Protein AF-A0AA50KR62-F1 (afdb_monomer)

InterPro domains:
  IPR000157 Toll/interleukin-1 receptor homology (TIR) domain [PF01582] (1-72)
  IPR000157 Toll/interleukin-1 receptor homology (TIR) domain [PS50104] (1-75)
  IPR035897 Toll/interleukin-1 receptor homology (TIR) domain superfamily [G3DSA:3.40.50.10140] (1-75)
  IPR035897 Toll/interleukin-1 receptor homology (TIR) domain superfamily [SSF52200] (1-73)

Radius of gyration: 12.23 Å; Cα contacts (8 Å, |Δi|>4): 78; chains: 1; bounding box: 30×23×35 Å

Sequence (75 aa):
IYSSRKTICLITRNYLKSNWCSSEVHVASFRLFDEQKDVLVLVFLEDIPAYQLSPYHRMRKLVKKRTYLRWPKPG

Organism: NCBI:txid219677

Solvent-acces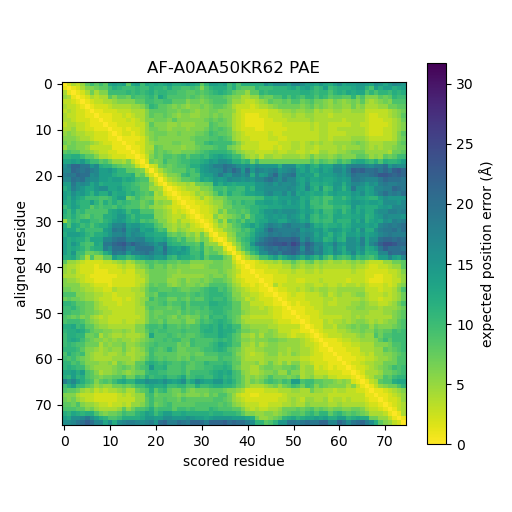sible surface area (backbone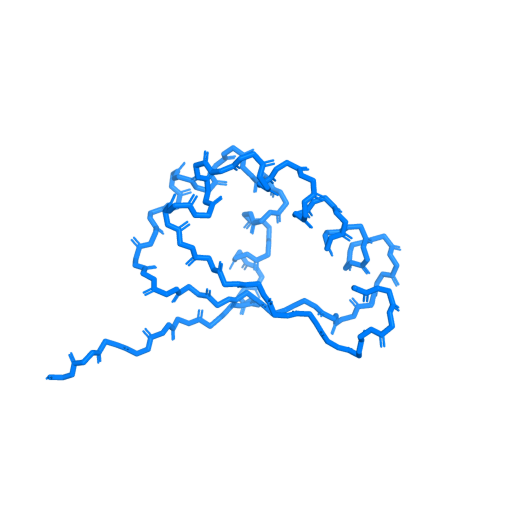 atoms only — not comparable to full-atom values): 4630 Å² total; per-residue (Å²): 116,94,88,52,89,60,46,78,45,76,42,42,74,66,48,65,74,35,83,57,49,69,54,54,54,46,54,55,43,41,43,40,70,72,65,64,40,95,30,72,43,38,33,28,75,54,95,72,60,71,75,81,37,57,89,38,61,67,60,46,53,42,58,72,68,61,52,57,46,72,58,81,75,88,130

Structure (mmCIF, N/CA/C/O backbone):
data_AF-A0AA50KR62-F1
#
_entry.id   AF-A0AA50KR62-F1
#
loop_
_atom_site.group_PDB
_atom_site.id
_atom_site.type_symbol
_atom_site.label_atom_id
_atom_site.label_alt_id
_atom_site.label_comp_id
_atom_site.label_asym_id
_atom_site.label_entity_id
_atom_site.label_seq_id
_atom_site.pdbx_PDB_ins_code
_atom_site.Cartn_x
_atom_site.Cartn_y
_atom_site.Cartn_z
_atom_site.occupancy
_atom_site.B_iso_or_equiv
_atom_site.auth_seq_id
_atom_site.auth_comp_id
_atom_site.auth_asym_id
_atom_site.auth_atom_id
_atom_site.pdbx_PDB_model_num
ATOM 1 N N . ILE A 1 1 ? 2.622 -11.435 -11.170 1.00 55.50 1 ILE A N 1
ATOM 2 C CA . ILE A 1 1 ? 1.974 -10.123 -11.444 1.00 55.50 1 ILE A CA 1
ATOM 3 C C . ILE A 1 1 ? 1.568 -9.992 -12.910 1.00 55.50 1 ILE A C 1
ATOM 5 O O . ILE A 1 1 ? 0.418 -9.661 -13.173 1.00 55.50 1 ILE A O 1
ATOM 9 N 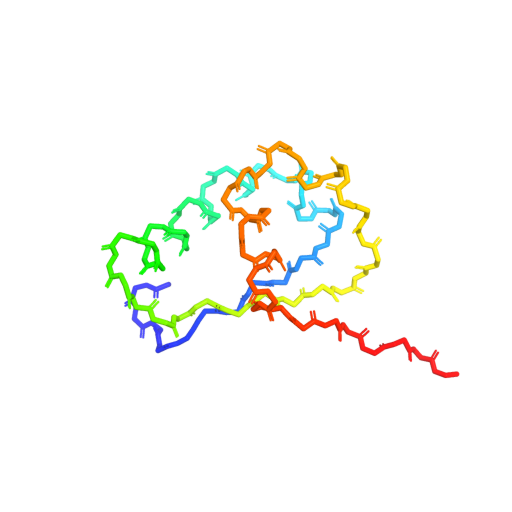N . TYR A 1 2 ? 2.466 -10.251 -13.875 1.00 61.69 2 TYR A N 1
ATOM 10 C CA . TYR A 1 2 ? 2.196 -9.889 -15.273 1.00 61.69 2 TYR A CA 1
ATOM 11 C C . TYR A 1 2 ? 1.020 -10.627 -15.945 1.00 61.69 2 TYR A C 1
ATOM 13 O O . TYR A 1 2 ? 0.372 -10.040 -16.810 1.00 61.69 2 TYR A O 1
ATOM 21 N N . SER A 1 3 ? 0.681 -11.828 -15.468 1.00 69.94 3 SER A N 1
ATOM 22 C CA . SER A 1 3 ? -0.434 -12.673 -15.925 1.00 69.94 3 SER A CA 1
ATOM 23 C C . SER A 1 3 ? -1.755 -12.497 -15.151 1.00 69.94 3 SER A C 1
ATOM 25 O O . SER A 1 3 ? -2.739 -13.168 -15.453 1.00 69.94 3 SER A O 1
ATOM 27 N N . SER A 1 4 ? -1.810 -11.623 -14.142 1.00 67.81 4 SER A N 1
ATOM 28 C CA . SER A 1 4 ? -2.989 -11.457 -13.278 1.00 67.81 4 SER A CA 1
ATOM 29 C C . SER A 1 4 ? -3.939 -10.378 -13.817 1.00 67.81 4 SER A C 1
ATOM 31 O O . SER A 1 4 ? -3.497 -9.280 -14.152 1.00 67.81 4 SER A O 1
ATOM 33 N N . ARG A 1 5 ? -5.256 -10.653 -13.850 1.00 74.00 5 ARG A N 1
ATOM 34 C CA . ARG A 1 5 ? -6.286 -9.671 -14.269 1.00 74.00 5 ARG A CA 1
ATOM 35 C C . ARG A 1 5 ? -6.471 -8.517 -13.280 1.00 74.00 5 ARG A C 1
ATOM 37 O O . ARG A 1 5 ? -6.861 -7.427 -13.676 1.00 74.00 5 ARG A O 1
ATOM 44 N N . LYS A 1 6 ? -6.227 -8.770 -11.995 1.00 75.38 6 LYS A N 1
ATOM 45 C CA . LYS A 1 6 ? -6.236 -7.800 -10.894 1.00 75.38 6 LYS A CA 1
ATOM 46 C C . LYS A 1 6 ? -5.114 -8.178 -9.924 1.00 75.38 6 LYS A C 1
ATOM 48 O O . LYS A 1 6 ? -4.751 -9.346 -9.819 1.00 75.38 6 LYS A O 1
ATOM 53 N N . THR A 1 7 ? -4.577 -7.188 -9.234 1.00 75.38 7 THR A N 1
ATOM 54 C CA . THR A 1 7 ? -3.529 -7.280 -8.220 1.00 75.38 7 THR A CA 1
ATOM 55 C C . THR A 1 7 ? -4.082 -6.656 -6.947 1.00 75.38 7 THR A C 1
ATOM 57 O O . THR A 1 7 ? -4.501 -5.498 -6.947 1.00 75.38 7 THR A O 1
ATOM 60 N N . ILE A 1 8 ? -4.114 -7.432 -5.869 1.00 79.62 8 ILE A N 1
ATOM 61 C CA . ILE A 1 8 ? -4.545 -6.964 -4.552 1.00 79.62 8 ILE A CA 1
ATOM 62 C C . ILE A 1 8 ? -3.291 -6.769 -3.709 1.00 79.62 8 ILE A C 1
ATOM 64 O O . ILE A 1 8 ? -2.478 -7.682 -3.599 1.00 79.62 8 ILE A O 1
ATOM 68 N N . CYS A 1 9 ? -3.133 -5.582 -3.131 1.00 78.25 9 CYS A N 1
ATOM 69 C CA . CYS A 1 9 ? -2.008 -5.256 -2.267 1.00 78.25 9 CYS A CA 1
ATOM 70 C C . CYS A 1 9 ? -2.497 -5.123 -0.824 1.00 78.25 9 CYS A C 1
ATOM 72 O O . CYS A 1 9 ? -3.289 -4.231 -0.510 1.00 78.25 9 CYS A O 1
ATOM 74 N N . LEU A 1 10 ? -2.039 -6.029 0.038 1.00 84.06 10 LEU A N 1
ATOM 75 C CA . LEU A 1 10 ? -2.365 -6.038 1.460 1.00 84.06 10 LEU A CA 1
ATOM 76 C C . LEU A 1 10 ? -1.392 -5.121 2.206 1.00 84.06 10 LEU A C 1
ATOM 78 O O . LEU A 1 10 ? -0.206 -5.420 2.327 1.00 84.06 10 LEU A O 1
ATOM 82 N N . ILE A 1 11 ? -1.893 -3.997 2.707 1.00 82.62 11 ILE A N 1
ATOM 83 C CA . ILE A 1 11 ? -1.094 -2.988 3.395 1.00 82.62 11 ILE A CA 1
ATOM 84 C C . ILE A 1 11 ? -1.154 -3.227 4.904 1.00 82.62 11 ILE A C 1
ATOM 86 O O . ILE A 1 11 ? -2.217 -3.164 5.527 1.00 82.62 11 ILE A O 1
ATOM 90 N N . THR A 1 12 ? 0.026 -3.458 5.475 1.00 85.50 12 THR A N 1
ATOM 91 C CA . THR A 1 12 ? 0.309 -3.546 6.914 1.00 85.50 12 THR A CA 1
ATOM 92 C C . THR A 1 12 ? 1.501 -2.644 7.267 1.00 85.50 12 THR A C 1
A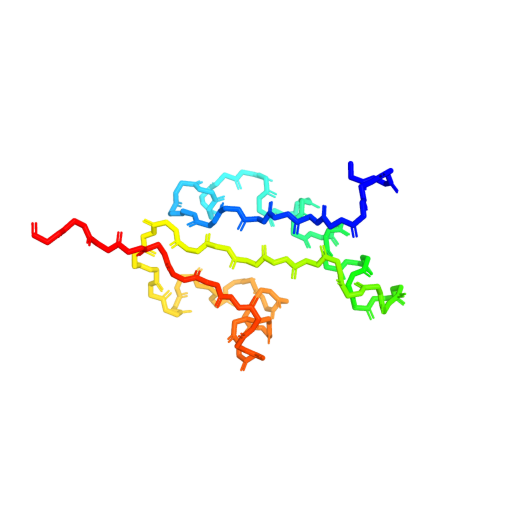TOM 94 O O . THR A 1 12 ? 2.281 -2.244 6.401 1.00 85.50 12 THR A O 1
ATOM 97 N N . ARG A 1 13 ? 1.707 -2.329 8.544 1.00 84.56 13 ARG A N 1
ATOM 98 C CA . ARG A 1 13 ? 2.902 -1.653 9.058 1.00 84.56 13 ARG A CA 1
ATOM 99 C C . ARG A 1 13 ? 4.157 -2.472 8.781 1.00 84.56 13 ARG A C 1
ATOM 101 O O . ARG A 1 13 ? 5.190 -1.890 8.464 1.00 84.56 13 ARG A O 1
ATOM 108 N N . ASN A 1 14 ? 4.076 -3.803 8.860 1.00 82.06 14 ASN A N 1
ATOM 109 C CA . ASN A 1 14 ? 5.203 -4.668 8.508 1.00 82.06 14 ASN A CA 1
ATOM 110 C C . ASN A 1 14 ? 5.512 -4.612 7.004 1.00 82.06 14 ASN A C 1
ATOM 112 O O . ASN A 1 14 ? 6.675 -4.512 6.625 1.00 82.06 14 ASN A O 1
ATOM 116 N N . TYR A 1 15 ? 4.475 -4.576 6.159 1.00 78.69 15 TYR A N 1
ATOM 117 C CA . TYR A 1 15 ? 4.620 -4.367 4.717 1.00 78.69 15 TYR A CA 1
ATOM 118 C C . TYR A 1 15 ? 5.382 -3.069 4.412 1.00 78.69 15 TYR A C 1
ATOM 120 O O . TYR A 1 15 ? 6.363 -3.102 3.672 1.00 78.69 15 TYR A O 1
ATOM 128 N N . LEU A 1 16 ? 5.013 -1.951 5.052 1.00 74.25 16 LEU A N 1
ATOM 129 C CA . LEU A 1 16 ? 5.705 -0.666 4.870 1.00 74.25 16 LEU A CA 1
ATOM 130 C C . LEU A 1 16 ? 7.177 -0.707 5.314 1.00 74.25 16 LEU A C 1
ATOM 132 O O . LEU A 1 16 ? 8.031 -0.117 4.660 1.00 74.25 16 LEU A O 1
ATOM 136 N N . LYS A 1 17 ? 7.491 -1.420 6.401 1.00 72.94 17 LYS A N 1
ATOM 137 C CA . LYS A 1 17 ? 8.864 -1.540 6.924 1.00 72.94 17 LYS A CA 1
ATOM 138 C C . LYS A 1 17 ? 9.757 -2.484 6.117 1.00 72.94 17 LYS A C 1
ATOM 140 O O . LYS A 1 17 ? 10.973 -2.436 6.267 1.00 72.94 17 LYS A O 1
ATOM 145 N N . SER A 1 18 ? 9.177 -3.362 5.305 1.00 66.31 18 SER A N 1
ATOM 146 C CA . SER A 1 18 ? 9.932 -4.354 4.541 1.00 66.31 18 SER A CA 1
ATOM 147 C C . SER A 1 18 ? 10.544 -3.760 3.262 1.00 66.31 18 SER A C 1
ATOM 149 O O . SER A 1 18 ? 9.943 -2.900 2.614 1.00 66.31 18 SER A O 1
ATOM 151 N N . ASN A 1 19 ? 11.709 -4.276 2.836 1.00 53.47 19 ASN A N 1
ATOM 152 C CA . ASN A 1 19 ? 12.358 -3.922 1.556 1.00 53.47 19 ASN A CA 1
ATOM 153 C C . ASN A 1 19 ? 11.469 -4.171 0.319 1.00 53.47 19 ASN A C 1
ATOM 155 O O . ASN A 1 19 ? 11.793 -3.723 -0.777 1.00 53.47 19 ASN A O 1
ATOM 159 N N . TRP A 1 20 ? 10.333 -4.851 0.479 1.00 53.75 20 TRP A 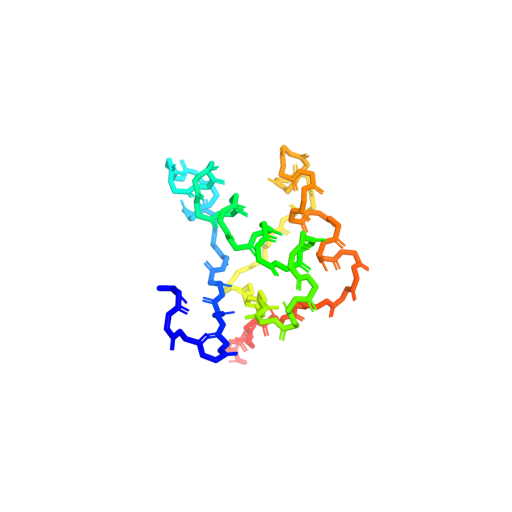N 1
ATOM 160 C CA . TRP A 1 20 ? 9.319 -5.024 -0.559 1.00 53.75 20 TRP A CA 1
ATOM 161 C C . TRP A 1 20 ? 8.611 -3.718 -0.950 1.00 53.75 20 TRP A C 1
ATOM 163 O O . TRP A 1 20 ? 8.120 -3.603 -2.076 1.00 53.75 20 TRP A O 1
ATOM 173 N N . CYS A 1 21 ? 8.610 -2.702 -0.077 1.00 52.59 21 CYS A N 1
ATOM 174 C CA . CYS A 1 21 ? 7.926 -1.438 -0.342 1.00 52.59 21 CYS A CA 1
ATOM 175 C C . CYS A 1 21 ? 8.575 -0.603 -1.467 1.00 52.59 21 CYS A C 1
ATOM 177 O O . CYS A 1 21 ? 7.904 0.227 -2.078 1.00 52.59 21 CYS A O 1
ATOM 179 N N . SER A 1 22 ? 9.854 -0.829 -1.797 1.00 55.78 22 SER A N 1
ATOM 180 C CA . SER A 1 22 ? 10.529 -0.095 -2.879 1.00 55.78 22 SER A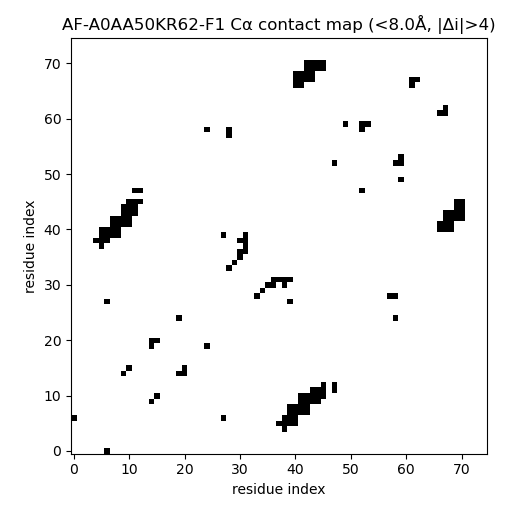 CA 1
ATOM 181 C C . SER A 1 22 ? 10.315 -0.713 -4.262 1.00 55.78 22 SER A C 1
ATOM 183 O O . SER A 1 22 ? 10.235 0.038 -5.231 1.00 55.78 22 SER A O 1
ATOM 185 N N . SER A 1 23 ? 10.184 -2.040 -4.365 1.00 55.50 23 SER A N 1
ATOM 186 C CA . SER A 1 23 ? 10.129 -2.753 -5.653 1.00 55.50 23 SER A CA 1
ATOM 187 C C . SER A 1 23 ? 8.706 -3.109 -6.084 1.00 55.50 23 SER A C 1
ATOM 189 O O . SER A 1 23 ? 8.327 -2.888 -7.234 1.00 55.50 23 SER A O 1
ATOM 191 N N . GLU A 1 24 ? 7.872 -3.614 -5.176 1.00 58.66 24 GLU A N 1
ATOM 192 C CA . GLU A 1 24 ? 6.548 -4.139 -5.535 1.00 58.66 24 GLU A CA 1
ATOM 193 C C . GLU A 1 24 ? 5.527 -3.018 -5.754 1.00 58.66 24 GLU A C 1
ATOM 195 O O . GLU A 1 24 ? 4.783 -3.018 -6.736 1.00 58.66 24 GLU A O 1
ATOM 200 N N . VAL A 1 25 ? 5.588 -1.981 -4.911 1.00 60.88 25 VAL A N 1
ATOM 201 C CA . VAL A 1 25 ? 4.876 -0.715 -5.129 1.00 60.88 25 VAL A CA 1
ATOM 202 C C . VAL A 1 25 ? 5.315 -0.081 -6.445 1.00 60.88 25 VAL A C 1
ATOM 204 O O . VAL A 1 25 ? 4.481 0.514 -7.123 1.00 60.88 25 VAL A O 1
ATOM 207 N N . HIS A 1 26 ? 6.585 -0.216 -6.844 1.00 60.41 26 HIS A N 1
ATOM 208 C CA . HIS A 1 26 ? 7.079 0.322 -8.112 1.00 60.41 26 HIS A CA 1
ATOM 209 C C . HIS A 1 26 ? 6.444 -0.382 -9.306 1.00 60.41 26 HIS A C 1
ATOM 211 O O . HIS A 1 26 ? 5.896 0.291 -10.174 1.00 60.41 26 HIS A O 1
ATOM 217 N N . VAL A 1 27 ? 6.464 -1.716 -9.314 1.00 60.97 27 VAL A N 1
ATOM 218 C CA . VAL A 1 27 ? 5.913 -2.544 -10.397 1.00 60.97 27 VAL A CA 1
ATOM 219 C C . VAL A 1 27 ? 4.392 -2.406 -10.479 1.00 60.97 27 VAL A C 1
ATOM 221 O O . VAL A 1 27 ? 3.841 -2.211 -11.563 1.00 60.97 27 VAL A O 1
ATOM 224 N N . ALA A 1 28 ? 3.700 -2.441 -9.338 1.00 60.88 28 ALA A N 1
ATOM 225 C CA . ALA A 1 28 ? 2.252 -2.260 -9.285 1.00 60.88 28 ALA A CA 1
ATOM 226 C C . ALA A 1 28 ? 1.837 -0.830 -9.674 1.00 60.88 28 ALA A C 1
ATOM 228 O O . ALA A 1 28 ? 0.859 -0.645 -10.396 1.00 60.88 28 ALA A O 1
ATOM 229 N N . SER A 1 29 ? 2.610 0.182 -9.258 1.00 60.12 29 SER A N 1
ATOM 230 C CA . SER A 1 29 ? 2.394 1.569 -9.680 1.00 60.12 29 SER A CA 1
ATOM 231 C C . SER A 1 29 ? 2.677 1.771 -11.166 1.00 60.12 29 SER A C 1
ATOM 233 O O . SER A 1 29 ? 1.941 2.506 -11.806 1.00 60.12 29 SER A O 1
ATOM 235 N N . PHE A 1 30 ? 3.711 1.145 -11.727 1.00 62.69 30 PHE A N 1
ATOM 236 C CA . PHE A 1 30 ? 4.035 1.261 -13.150 1.00 62.69 30 PHE A CA 1
ATOM 237 C C . PHE A 1 30 ? 2.882 0.737 -14.014 1.00 62.69 30 PHE A C 1
ATOM 239 O O . PHE A 1 30 ? 2.377 1.444 -14.878 1.00 62.69 30 PHE A O 1
ATOM 246 N N . ARG A 1 31 ? 2.336 -0.438 -13.685 1.00 61.31 31 ARG A N 1
ATOM 247 C CA . ARG A 1 31 ? 1.169 -0.984 -14.399 1.00 61.31 31 ARG A CA 1
ATOM 248 C C . ARG A 1 31 ? -0.099 -0.139 -14.261 1.00 61.31 31 ARG A C 1
ATOM 250 O O . ARG A 1 31 ? -0.919 -0.103 -15.170 1.00 61.31 31 ARG A O 1
ATOM 257 N N . LEU A 1 32 ? -0.276 0.522 -13.123 1.00 60.09 32 LEU A N 1
ATOM 258 C CA . LEU A 1 32 ? -1.472 1.314 -12.857 1.00 60.09 32 LEU A CA 1
ATOM 259 C C . LEU A 1 32 ? -1.393 2.736 -13.430 1.00 60.09 32 LEU A C 1
ATOM 261 O O . LEU A 1 32 ? -2.391 3.261 -13.914 1.00 60.09 32 LEU A O 1
ATOM 265 N N . PHE A 1 33 ? -0.229 3.380 -13.335 1.00 57.59 33 PHE A N 1
ATOM 266 C CA . PHE A 1 33 ? -0.043 4.779 -13.721 1.00 57.59 33 PHE A CA 1
ATOM 267 C C . PHE A 1 33 ? 0.538 4.947 -15.127 1.00 57.59 33 PHE A C 1
ATOM 269 O O . PHE A 1 33 ? 0.179 5.921 -15.779 1.00 57.59 33 PHE A O 1
ATOM 276 N N . ASP A 1 34 ? 1.397 4.029 -15.577 1.00 56.47 34 ASP A N 1
ATOM 277 C CA . ASP A 1 34 ? 2.076 4.100 -16.880 1.00 56.47 34 ASP A CA 1
ATOM 278 C C . ASP A 1 34 ? 1.302 3.309 -17.948 1.00 56.47 34 ASP A C 1
ATOM 280 O O . ASP A 1 34 ? 1.021 3.828 -19.022 1.00 56.47 34 ASP A O 1
ATOM 284 N N . GLU A 1 35 ? 0.835 2.093 -17.622 1.00 57.56 35 GLU A N 1
ATOM 285 C CA . GLU A 1 35 ? 0.020 1.280 -18.548 1.00 57.56 35 GLU A CA 1
ATOM 286 C C . GLU A 1 35 ? -1.498 1.584 -18.489 1.00 57.56 35 GLU A C 1
ATOM 288 O O . GLU A 1 35 ? -2.263 0.958 -19.221 1.00 57.56 35 GLU A O 1
ATOM 293 N N . GLN A 1 36 ? -1.961 2.489 -17.609 1.00 55.72 36 GLN A N 1
ATOM 294 C CA . GLN A 1 36 ? -3.389 2.798 -17.350 1.00 55.72 36 GLN A CA 1
ATOM 295 C C . GLN A 1 36 ? -4.296 1.568 -17.141 1.00 55.72 36 GLN A C 1
ATOM 297 O O . GLN A 1 36 ? -5.512 1.620 -17.338 1.00 55.72 36 GLN A O 1
ATOM 302 N N . LYS A 1 37 ? -3.736 0.434 -16.718 1.00 56.22 37 LYS A N 1
ATOM 303 C CA . LYS A 1 37 ? -4.533 -0.755 -16.430 1.00 56.22 37 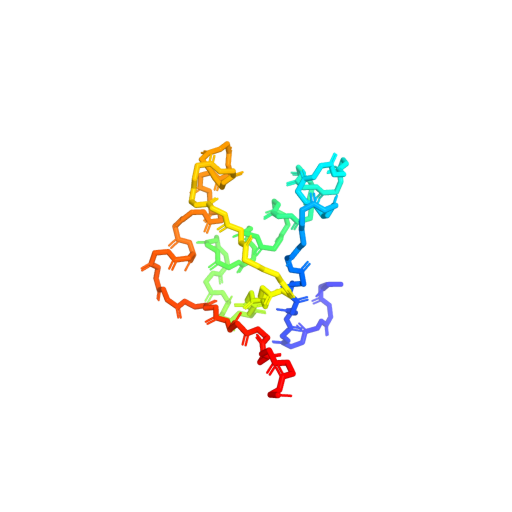LYS A CA 1
ATOM 304 C C . LYS A 1 37 ? -5.072 -0.636 -15.015 1.00 56.22 37 LYS A C 1
ATOM 306 O O . LYS A 1 37 ? -4.311 -0.608 -14.053 1.00 56.22 37 LYS A O 1
ATOM 311 N N . ASP A 1 38 ? -6.394 -0.603 -14.894 1.00 58.91 38 ASP A N 1
ATOM 312 C CA . ASP A 1 38 ? -7.158 -0.467 -13.647 1.00 58.91 38 ASP A CA 1
ATOM 313 C C . ASP A 1 38 ? -7.098 -1.755 -12.792 1.00 58.91 38 ASP A C 1
ATOM 315 O O . ASP A 1 38 ? -8.095 -2.437 -12.526 1.00 58.91 38 ASP A O 1
ATOM 319 N N . VAL A 1 39 ? -5.883 -2.185 -12.444 1.00 65.69 39 VAL A N 1
ATOM 320 C CA . VAL A 1 39 ? -5.601 -3.531 -11.930 1.00 65.69 39 VAL A CA 1
ATOM 321 C C . VAL A 1 39 ? -5.123 -3.560 -10.489 1.00 65.69 39 VAL A C 1
ATOM 323 O O . VAL A 1 39 ? -4.849 -4.650 -10.011 1.00 65.69 39 VAL A O 1
ATOM 326 N N . LEU A 1 40 ? -5.044 -2.436 -9.771 1.00 74.00 40 LEU A N 1
ATOM 327 C CA . LEU A 1 40 ? -4.553 -2.420 -8.389 1.00 74.00 40 LEU A CA 1
ATOM 328 C C . LEU A 1 40 ? -5.652 -2.058 -7.387 1.00 74.00 40 LEU A C 1
ATOM 330 O O . LEU A 1 40 ? -6.221 -0.971 -7.446 1.00 74.00 40 LEU A O 1
ATOM 334 N N . VAL A 1 41 ? -5.889 -2.947 -6.424 1.00 78.06 41 VAL A N 1
ATOM 335 C CA . VAL A 1 41 ? -6.759 -2.699 -5.266 1.00 78.06 41 VAL A CA 1
ATOM 336 C C . VAL A 1 41 ? -5.904 -2.731 -4.006 1.00 78.06 41 VAL A C 1
ATOM 338 O O . VAL A 1 41 ? -5.237 -3.728 -3.735 1.00 78.06 41 VAL A O 1
ATOM 341 N N . LEU A 1 42 ? -5.914 -1.646 -3.231 1.00 80.38 42 LEU A N 1
ATOM 342 C CA . LEU A 1 42 ? -5.226 -1.592 -1.939 1.00 80.38 42 LEU A CA 1
ATOM 343 C C . LEU A 1 42 ? -6.178 -2.046 -0.830 1.00 80.38 42 LEU A C 1
ATOM 345 O O . LEU A 1 42 ? -7.312 -1.580 -0.776 1.00 80.38 42 LEU A O 1
ATOM 349 N N . VAL A 1 43 ? -5.726 -2.907 0.076 1.00 87.25 43 VAL A N 1
ATOM 350 C CA . VAL A 1 43 ? -6.504 -3.356 1.239 1.00 87.25 43 VAL A CA 1
ATOM 351 C C . VAL A 1 43 ? -5.693 -3.094 2.499 1.00 87.25 43 VAL A C 1
ATOM 353 O O . VAL A 1 43 ? -4.632 -3.678 2.683 1.00 87.25 43 VAL A O 1
ATOM 356 N N . PHE A 1 44 ? -6.183 -2.222 3.373 1.00 87.88 44 PHE A N 1
ATOM 357 C CA . PHE A 1 44 ? -5.558 -1.921 4.659 1.00 87.88 44 PHE A CA 1
ATOM 358 C C . PHE A 1 44 ? -6.050 -2.913 5.708 1.00 87.88 44 PHE A C 1
ATOM 360 O O . PHE A 1 44 ? -7.222 -2.875 6.080 1.00 87.88 44 PHE A O 1
ATOM 367 N N . LEU A 1 45 ? -5.159 -3.784 6.183 1.00 88.50 45 LEU A N 1
ATOM 368 C CA . LEU A 1 45 ? -5.473 -4.750 7.245 1.00 88.50 45 LEU A CA 1
ATOM 369 C C . LEU A 1 45 ? -5.411 -4.129 8.646 1.00 88.50 45 LEU A C 1
ATOM 371 O O . LEU A 1 45 ? -5.862 -4.726 9.617 1.00 88.50 45 LEU A O 1
ATOM 375 N N . GLU A 1 46 ? -4.867 -2.921 8.752 1.00 87.50 46 GLU A N 1
ATOM 376 C CA . GLU A 1 46 ? -4.758 -2.179 9.998 1.00 87.50 46 GLU A CA 1
ATOM 377 C C . GLU A 1 46 ? -4.861 -0.672 9.759 1.00 87.50 46 GLU A C 1
ATOM 379 O O . GLU A 1 46 ? -4.728 -0.183 8.632 1.00 87.50 46 GLU A O 1
ATOM 384 N N . ASP A 1 47 ? -5.086 0.076 10.838 1.00 84.94 47 ASP A N 1
ATOM 385 C CA . ASP A 1 47 ? -5.099 1.532 10.781 1.00 84.94 47 ASP A CA 1
ATOM 386 C C . ASP A 1 47 ? -3.674 2.063 10.623 1.00 84.94 47 ASP A C 1
ATOM 388 O O . ASP A 1 47 ? -2.860 2.030 11.548 1.00 84.94 47 ASP A O 1
ATOM 392 N N . ILE A 1 48 ? -3.382 2.569 9.426 1.00 83.69 48 ILE A N 1
ATOM 393 C CA . ILE A 1 48 ? -2.088 3.148 9.079 1.00 83.69 48 ILE A CA 1
ATOM 394 C C . ILE A 1 48 ? -2.242 4.665 8.973 1.00 83.69 48 ILE A C 1
ATOM 396 O O . ILE A 1 48 ? -2.949 5.155 8.085 1.00 83.69 48 ILE A O 1
ATOM 400 N N . PRO A 1 49 ? -1.572 5.437 9.841 1.00 81.75 49 PRO A N 1
ATOM 401 C CA . PRO A 1 49 ? -1.595 6.887 9.761 1.00 81.75 49 PRO A CA 1
ATOM 402 C C . PRO A 1 49 ? -1.034 7.406 8.435 1.00 81.75 49 PRO A C 1
ATOM 404 O O . PRO A 1 49 ? -0.017 6.921 7.937 1.00 81.75 49 PRO A O 1
ATOM 407 N N . ALA A 1 50 ? -1.629 8.476 7.906 1.00 75.88 50 ALA A N 1
ATOM 408 C CA . ALA A 1 50 ? -1.213 9.066 6.633 1.00 75.88 50 ALA A CA 1
ATOM 409 C C . ALA A 1 50 ? 0.262 9.514 6.608 1.00 75.88 50 ALA A C 1
ATOM 411 O O . ALA A 1 50 ? 0.876 9.501 5.543 1.00 75.88 50 ALA A O 1
ATOM 412 N N . TYR A 1 51 ? 0.848 9.871 7.759 1.00 79.62 51 TYR A N 1
ATOM 413 C CA . TYR A 1 51 ? 2.260 10.258 7.842 1.00 79.62 51 TYR A CA 1
ATOM 414 C C . TYR A 1 51 ? 3.211 9.090 7.541 1.00 79.62 51 TYR A C 1
ATOM 416 O O . TYR A 1 51 ? 4.267 9.311 6.955 1.00 79.62 51 TYR A O 1
ATOM 424 N N . GLN A 1 52 ? 2.821 7.848 7.860 1.00 77.19 52 GLN A N 1
ATOM 425 C CA . GLN A 1 52 ? 3.606 6.650 7.529 1.00 77.19 52 GLN A CA 1
ATOM 426 C C . GLN A 1 52 ? 3.577 6.352 6.026 1.00 77.19 52 GLN A C 1
ATOM 428 O O . GLN A 1 52 ? 4.443 5.653 5.515 1.00 77.19 52 GLN A O 1
ATOM 433 N N . LEU A 1 53 ? 2.606 6.920 5.302 1.00 75.50 53 LEU A N 1
ATOM 434 C CA . LEU A 1 53 ? 2.488 6.820 3.849 1.00 75.50 53 LEU A CA 1
ATOM 435 C C . LEU A 1 53 ? 3.216 7.952 3.107 1.00 75.50 53 LEU A C 1
ATOM 437 O O . LEU A 1 53 ? 3.347 7.891 1.885 1.00 75.50 53 LEU A O 1
ATOM 441 N N . SER A 1 54 ? 3.678 8.992 3.813 1.00 71.38 54 SER A N 1
ATOM 442 C CA . SER A 1 54 ? 4.352 10.154 3.216 1.00 71.38 54 SER A CA 1
ATOM 443 C C . SER A 1 54 ? 5.597 9.806 2.390 1.00 71.38 54 SER A C 1
ATOM 445 O O . SER A 1 54 ? 5.708 10.373 1.302 1.00 71.38 54 SER A O 1
ATOM 447 N N . PRO A 1 55 ? 6.474 8.867 2.810 1.00 72.06 55 PRO A N 1
ATOM 448 C CA . PRO A 1 55 ? 7.615 8.434 1.994 1.00 72.06 55 PRO A CA 1
ATOM 449 C C . PRO A 1 55 ? 7.200 7.773 0.668 1.00 72.06 55 PRO A C 1
ATOM 451 O O . PRO A 1 55 ? 7.956 7.752 -0.299 1.00 72.06 55 PRO A O 1
ATOM 454 N N . TYR A 1 56 ? 5.965 7.272 0.585 1.00 73.44 56 TYR A N 1
ATOM 455 C CA . TYR A 1 56 ? 5.444 6.512 -0.548 1.00 73.44 56 TYR A CA 1
ATOM 456 C C . TYR A 1 56 ? 4.517 7.382 -1.403 1.00 73.44 56 TYR A C 1
ATOM 458 O O . TYR A 1 56 ? 3.307 7.154 -1.495 1.00 73.44 56 TYR A O 1
ATOM 466 N N . HIS A 1 57 ? 5.083 8.399 -2.063 1.00 70.44 57 HIS A N 1
ATOM 467 C CA . HIS A 1 57 ? 4.336 9.407 -2.834 1.00 70.44 57 HIS A CA 1
ATOM 468 C C . HIS A 1 57 ? 3.294 8.821 -3.809 1.00 70.44 57 HIS A C 1
ATOM 470 O O . HIS A 1 57 ? 2.203 9.384 -3.951 1.00 70.44 57 HIS A O 1
ATOM 476 N N . ARG A 1 58 ? 3.594 7.687 -4.464 1.00 66.88 58 ARG A N 1
ATOM 477 C CA . ARG A 1 58 ? 2.653 7.003 -5.372 1.00 66.88 58 ARG A CA 1
ATOM 478 C C . ARG A 1 58 ? 1.500 6.331 -4.622 1.00 66.88 58 ARG A C 1
ATOM 480 O O . ARG A 1 58 ? 0.348 6.564 -4.977 1.00 66.88 58 ARG A O 1
ATOM 487 N N . MET A 1 59 ? 1.775 5.600 -3.540 1.00 69.00 59 MET A N 1
ATOM 488 C CA . MET A 1 59 ? 0.724 5.030 -2.682 1.00 69.00 59 MET A CA 1
ATOM 489 C C . MET A 1 59 ? -0.168 6.121 -2.096 1.00 69.00 59 MET A C 1
ATOM 491 O O . MET A 1 59 ? -1.390 6.001 -2.118 1.00 69.00 59 MET A O 1
ATOM 495 N N . ARG A 1 60 ? 0.416 7.241 -1.655 1.00 72.62 60 ARG A N 1
ATOM 496 C CA . ARG A 1 60 ? -0.345 8.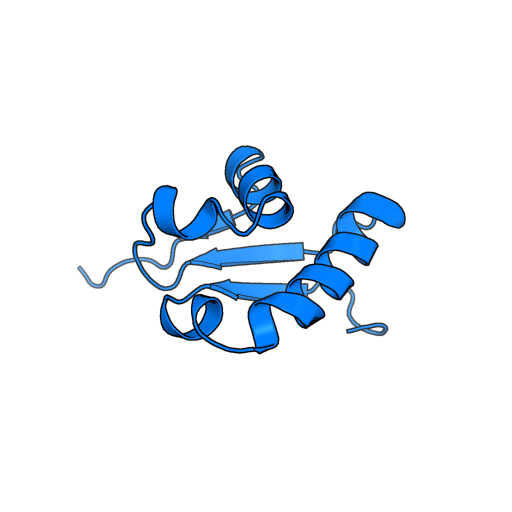390 -1.154 1.00 72.62 60 ARG A CA 1
ATOM 497 C C . ARG A 1 60 ? -1.324 8.933 -2.201 1.00 72.62 60 ARG A C 1
ATOM 499 O O . ARG A 1 60 ? -2.438 9.304 -1.840 1.00 72.62 60 ARG A O 1
ATOM 506 N N . LYS A 1 61 ? -0.952 8.963 -3.488 1.00 71.62 61 LYS A N 1
ATOM 507 C CA . LYS A 1 61 ? -1.877 9.334 -4.578 1.00 71.62 61 LYS A CA 1
ATOM 508 C C . LYS A 1 61 ? -3.028 8.329 -4.724 1.00 71.62 61 LYS A C 1
ATOM 510 O O . LYS A 1 61 ? -4.153 8.760 -4.944 1.00 71.62 61 LYS A O 1
ATOM 515 N N . LEU A 1 62 ? -2.777 7.031 -4.555 1.00 68.88 62 LEU A N 1
ATOM 516 C CA . LEU A 1 62 ? -3.809 5.985 -4.631 1.00 68.88 62 LEU A CA 1
ATOM 517 C C . LEU A 1 62 ? -4.800 6.041 -3.478 1.00 68.88 62 LEU A C 1
ATOM 519 O O . LEU A 1 62 ? -6.009 6.048 -3.692 1.00 68.88 62 LEU A O 1
ATOM 523 N N . VAL A 1 63 ? -4.295 6.194 -2.257 1.00 70.88 63 VAL A N 1
ATOM 524 C CA . VAL A 1 63 ? -5.147 6.386 -1.079 1.00 70.88 63 VAL A CA 1
ATOM 525 C C . VAL A 1 63 ? -6.002 7.647 -1.236 1.00 70.88 63 VAL A C 1
ATOM 527 O O . VAL A 1 63 ? -7.200 7.617 -0.960 1.00 70.88 63 VAL A O 1
ATOM 530 N N . LYS A 1 64 ? -5.429 8.741 -1.764 1.00 68.69 64 LYS A N 1
ATOM 531 C CA . LYS A 1 64 ? -6.173 9.978 -2.067 1.00 68.69 64 LYS A CA 1
ATOM 532 C C . LYS A 1 64 ? -7.273 9.784 -3.114 1.00 68.69 64 LYS A C 1
ATOM 534 O O . LYS A 1 64 ? -8.318 10.413 -2.992 1.00 68.69 64 LYS A O 1
ATOM 539 N N . LYS A 1 65 ? -7.069 8.907 -4.102 1.00 69.38 65 LYS A N 1
ATOM 540 C CA . LYS A 1 65 ? -8.084 8.541 -5.105 1.00 69.38 65 LYS A CA 1
ATOM 541 C C . LYS A 1 65 ? -9.193 7.628 -4.554 1.00 69.38 65 LYS A C 1
ATOM 543 O O . LY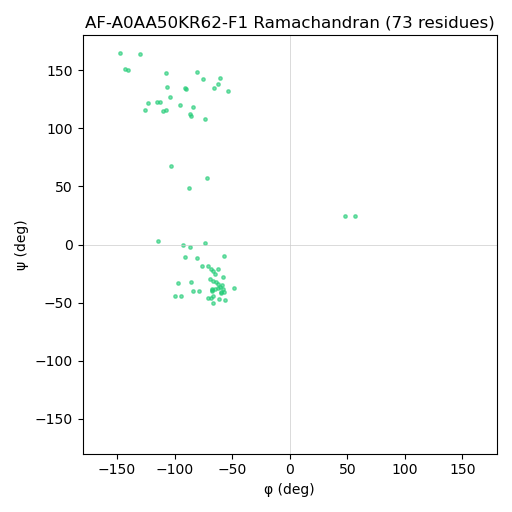S A 1 65 ? -10.079 7.254 -5.310 1.00 69.38 65 LYS A O 1
ATOM 548 N N . ARG A 1 66 ? -9.168 7.280 -3.256 1.00 66.31 66 ARG A N 1
ATOM 549 C CA . ARG A 1 66 ? -10.123 6.368 -2.593 1.00 66.31 66 ARG A CA 1
ATOM 550 C C . ARG A 1 66 ? -10.207 4.976 -3.232 1.00 66.31 66 ARG A C 1
ATOM 552 O O . ARG A 1 66 ? -11.190 4.270 -3.054 1.00 66.31 66 ARG A O 1
ATOM 559 N N . THR A 1 67 ? -9.155 4.535 -3.916 1.00 72.38 67 THR A N 1
ATOM 560 C CA . THR A 1 67 ? -9.065 3.189 -4.502 1.00 72.38 67 THR A CA 1
ATOM 561 C C . THR A 1 67 ? -8.506 2.193 -3.479 1.00 72.38 67 THR A C 1
ATOM 563 O O . THR A 1 67 ? -7.532 1.486 -3.750 1.00 72.38 67 THR A O 1
ATOM 566 N N . TYR A 1 68 ? -9.055 2.200 -2.258 1.00 80.31 68 TYR A N 1
ATOM 567 C CA . TYR A 1 68 ? -8.639 1.295 -1.190 1.00 80.31 68 TYR A CA 1
ATOM 568 C C . TYR A 1 68 ? -9.821 0.789 -0.367 1.00 80.31 68 TYR A C 1
ATOM 570 O O . TYR A 1 68 ? -10.822 1.478 -0.187 1.00 80.31 68 TYR A O 1
ATOM 578 N N . LEU A 1 69 ? -9.662 -0.417 0.161 1.00 86.56 69 LEU A N 1
ATOM 579 C CA . LEU A 1 69 ? -10.565 -1.054 1.104 1.00 86.56 69 LEU A CA 1
ATOM 580 C C . LEU A 1 69 ? -9.913 -1.060 2.486 1.00 86.56 69 LEU A C 1
ATOM 582 O O . LEU A 1 69 ? -8.691 -1.164 2.610 1.00 86.56 69 LEU A O 1
ATOM 586 N N . ARG A 1 70 ? -10.729 -0.954 3.531 1.00 87.31 70 ARG A N 1
ATOM 587 C CA . ARG A 1 70 ? -10.299 -1.172 4.916 1.00 87.31 70 ARG A CA 1
ATOM 588 C C . ARG A 1 70 ? -10.857 -2.503 5.375 1.00 87.31 70 ARG A C 1
ATOM 590 O O . ARG A 1 70 ? -12.022 -2.794 5.115 1.00 87.31 70 ARG A O 1
ATOM 597 N N . TRP A 1 71 ? -10.030 -3.290 6.045 1.00 87.50 71 TRP A N 1
ATOM 598 C CA . TRP A 1 71 ? -10.488 -4.521 6.660 1.00 87.50 71 TRP A CA 1
ATOM 599 C C . TRP A 1 71 ? -11.474 -4.200 7.795 1.00 87.50 71 TRP A C 1
ATOM 601 O O . TRP A 1 71 ? -11.209 -3.275 8.574 1.00 87.50 71 TRP A O 1
ATOM 611 N N . PRO A 1 72 ? -12.615 -4.906 7.888 1.00 86.81 72 PRO A N 1
ATOM 612 C CA . PRO A 1 72 ? -13.548 -4.710 8.987 1.00 86.81 72 PRO A CA 1
ATOM 613 C C . PRO A 1 72 ? -12.873 -5.075 10.311 1.00 86.81 72 PRO A C 1
ATOM 615 O O . PRO A 1 72 ? -12.159 -6.075 10.410 1.00 86.81 72 PRO A O 1
ATOM 618 N N . LYS A 1 73 ? -13.096 -4.260 11.343 1.00 80.19 73 LYS A N 1
ATOM 619 C CA . LYS A 1 73 ? -12.676 -4.620 12.699 1.00 80.19 73 LYS A CA 1
ATOM 620 C C . LYS A 1 73 ? -13.643 -5.677 13.248 1.00 80.19 73 LYS A C 1
ATOM 622 O O . LYS A 1 73 ? -14.837 -5.564 12.964 1.00 80.19 73 LYS A O 1
ATOM 627 N N . PRO A 1 74 ? -13.161 -6.679 14.008 1.00 76.75 74 PRO A N 1
ATOM 628 C CA . PRO A 1 74 ? -14.043 -7.526 14.803 1.00 76.75 74 PRO A CA 1
ATOM 629 C C . PRO A 1 74 ? -14.913 -6.634 15.698 1.00 76.75 74 PRO A C 1
ATOM 631 O O . PRO A 1 74 ? -14.390 -5.679 16.280 1.00 76.75 74 PRO A O 1
ATOM 634 N N . GLY A 1 75 ? -16.220 -6.901 15.711 1.00 64.44 75 GLY A N 1
ATOM 635 C CA . GLY A 1 75 ? -17.188 -6.227 16.581 1.00 64.44 75 GLY A CA 1
ATOM 636 C C . GLY A 1 75 ? -17.111 -6.714 18.017 1.00 64.44 75 GLY A C 1
ATOM 637 O O . GLY A 1 75 ? -16.634 -7.853 18.219 1.00 64.44 75 GLY A O 1
#

Mean predicted aligned error: 7.96 Å

pLDDT: mean 71.33, std 10.49, range [52.59, 88.5]

Secondary structure (DSSP, 8-state):
-TT-S-EEEEE-HHHHHSTHHHHHHHHHHHHHHTS----EEEEESS---GGGGTT-HHHHHHHHTT-EEEPPPP-

Foldseek 3Di:
DVPDLADEAEDDPVCLVDPCLVPVLVVVLCCCPVVVRPHYAYEYADDDDVVSCVVVVSVNVCVVVVRYHYDDDDD

Nearest PDB structures (foldseek):
  8aer-assembly1_A  TM=4.517E-01  e=8.035E-01  Chloroflexus aurantiacus J-10-fl
  8aeq-assembly1_A-2  TM=4.502E-01  e=8.609E-01  Chloroflexus aurantiacus J-10-fl
  8a8t-assembly1_A  TM=4.460E-01  e=9.883E-01  Chloroflexus aurantiacus J-10-fl
  8a7s-assembly1_A  TM=4.376E-01  e=1.302E+00  Chloroflexus aurantiacus J-10-fl
  8j2d-assembly1_A  TM=4.459E-01  e=1.716E+00  Chloroflexus aurantiacus J-10-fl